Protein AF-A0A6B3I972-F1 (afdb_monomer_lite)

Foldseek 3Di:
DVQVVLLVCLVPPWDKDKAFADDDPWFWDDDPQWIWTDRVDPDIDIGHDDPFWGWADPDRGIIMITGSHPVSRD

Sequence (74 aa):
RTLVANMITGVTTGYVKALEISGVGYRVQAKGSNLEFALGYSHPILIEAPEGITFKVESPTKLSVEGIDKQKVG

Structure (mmCIF, N/CA/C/O backbone):
data_AF-A0A6B3I972-F1
#
_entry.id   AF-A0A6B3I972-F1
#
loop_
_atom_site.group_PDB
_atom_site.id
_atom_site.type_symbol
_atom_site.label_atom_id
_atom_site.label_alt_id
_atom_site.label_comp_id
_atom_si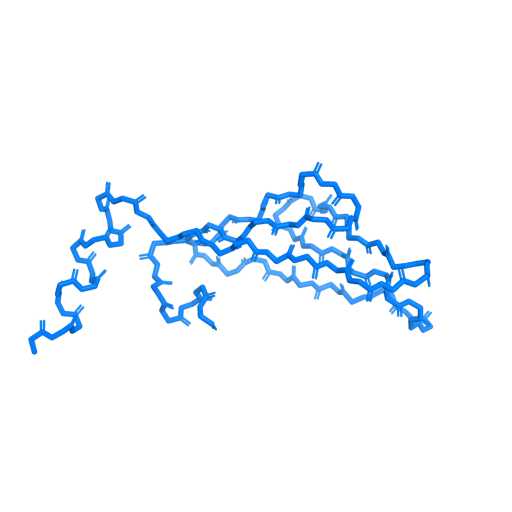te.label_asym_id
_atom_site.label_entity_id
_atom_site.label_seq_id
_atom_site.pdbx_PDB_ins_code
_atom_site.Cartn_x
_atom_site.Cartn_y
_atom_site.Cartn_z
_atom_site.occupancy
_atom_site.B_iso_or_equiv
_atom_site.auth_seq_id
_atom_site.auth_comp_id
_atom_site.auth_asym_id
_atom_site.auth_atom_id
_atom_site.pdbx_PDB_model_num
ATOM 1 N N . ARG A 1 1 ? -19.308 -9.059 16.790 1.00 57.94 1 ARG A N 1
ATOM 2 C CA . ARG A 1 1 ? -18.428 -8.353 17.761 1.00 57.94 1 ARG A CA 1
ATOM 3 C C . ARG A 1 1 ? -17.090 -7.917 17.147 1.00 57.94 1 ARG A C 1
ATOM 5 O O . ARG A 1 1 ? -16.598 -6.861 17.511 1.00 57.94 1 ARG A O 1
ATOM 12 N N . THR A 1 2 ? -16.534 -8.664 16.187 1.00 61.97 2 THR A N 1
ATOM 13 C CA . THR A 1 2 ? -15.221 -8.389 15.566 1.00 61.97 2 THR A CA 1
ATOM 14 C C . THR A 1 2 ? -15.185 -7.141 14.672 1.00 61.97 2 THR A C 1
ATOM 16 O O . THR A 1 2 ? -14.207 -6.409 14.702 1.00 61.97 2 THR A O 1
ATOM 19 N N . LEU A 1 3 ? -16.258 -6.842 13.926 1.00 64.75 3 LEU A N 1
ATOM 20 C CA . LEU A 1 3 ? -16.298 -5.673 13.028 1.00 64.75 3 LEU A CA 1
ATOM 21 C C . LEU A 1 3 ? -16.230 -4.335 13.782 1.00 64.75 3 LEU A C 1
ATOM 23 O O . LEU A 1 3 ? -15.495 -3.444 13.380 1.00 64.75 3 LEU A O 1
ATOM 27 N N . VAL A 1 4 ? -16.933 -4.220 14.914 1.00 66.19 4 VAL A N 1
ATOM 28 C CA . VAL A 1 4 ? -16.929 -2.997 15.738 1.00 66.19 4 VAL A CA 1
ATOM 29 C C . VAL A 1 4 ? -15.557 -2.752 16.363 1.00 66.19 4 VAL A C 1
ATOM 31 O O . VAL A 1 4 ? -15.073 -1.626 16.346 1.00 66.19 4 VAL A O 1
ATOM 34 N N . ALA A 1 5 ? -14.892 -3.807 16.843 1.00 71.31 5 ALA A N 1
ATOM 35 C CA . ALA A 1 5 ? -13.521 -3.700 17.338 1.00 71.31 5 ALA A CA 1
ATOM 36 C C . ALA A 1 5 ? -12.559 -3.232 16.232 1.00 71.31 5 ALA A C 1
ATOM 38 O O . ALA A 1 5 ? -11.762 -2.330 16.463 1.00 71.31 5 ALA A O 1
ATOM 39 N N . ASN A 1 6 ? -12.699 -3.770 15.013 1.00 68.62 6 ASN A N 1
ATOM 40 C CA . ASN A 1 6 ? -11.870 -3.361 13.878 1.00 68.62 6 ASN A CA 1
ATOM 41 C C . ASN A 1 6 ? -12.070 -1.882 13.502 1.00 68.62 6 ASN A C 1
ATOM 43 O O . ASN A 1 6 ? -11.090 -1.229 13.149 1.00 68.62 6 ASN A O 1
ATOM 47 N N . MET A 1 7 ? -13.301 -1.359 13.589 1.00 67.38 7 MET A N 1
ATOM 48 C CA . MET A 1 7 ? -13.584 0.064 13.347 1.00 67.38 7 MET A CA 1
ATOM 49 C C . MET A 1 7 ? -12.921 0.958 14.400 1.00 67.38 7 MET A C 1
ATOM 51 O O . MET A 1 7 ? -12.304 1.955 14.040 1.00 67.38 7 MET A O 1
ATOM 55 N N . ILE A 1 8 ? -12.986 0.581 15.684 1.00 70.88 8 ILE A N 1
ATOM 56 C CA . ILE A 1 8 ? -12.362 1.343 16.780 1.00 70.88 8 ILE A CA 1
ATOM 57 C C . ILE A 1 8 ? -10.837 1.365 16.625 1.00 70.88 8 ILE A C 1
ATOM 59 O O . ILE A 1 8 ? -10.226 2.427 16.721 1.00 70.88 8 ILE A O 1
ATOM 63 N N . THR A 1 9 ? -10.216 0.219 16.334 1.00 71.38 9 THR A N 1
ATOM 64 C CA . THR A 1 9 ? -8.766 0.129 16.090 1.00 71.38 9 THR A CA 1
ATOM 65 C C . THR A 1 9 ? -8.345 0.899 14.835 1.00 71.38 9 THR A C 1
ATOM 67 O O . THR A 1 9 ? -7.301 1.545 14.831 1.00 71.38 9 THR A O 1
ATOM 70 N N . GLY A 1 10 ? -9.179 0.898 13.792 1.00 69.38 10 GLY A N 1
ATOM 71 C CA . GLY A 1 10 ? -8.921 1.623 12.549 1.00 69.38 10 GLY A CA 1
ATOM 72 C C . GLY A 1 10 ? -8.803 3.134 12.734 1.00 69.38 10 GLY A C 1
ATOM 73 O O . GLY A 1 10 ? -7.871 3.738 12.216 1.00 69.38 10 GLY A O 1
ATOM 74 N N . VAL A 1 11 ? -9.690 3.740 13.532 1.00 70.81 11 VAL A N 1
ATOM 75 C CA . VAL A 1 11 ? -9.657 5.191 13.806 1.00 70.81 11 VAL A CA 1
ATOM 76 C C . VAL A 1 11 ? -8.631 5.603 14.866 1.00 70.81 11 VAL A C 1
ATOM 78 O O . VAL A 1 11 ? -8.241 6.765 14.902 1.00 70.81 11 VAL A O 1
ATOM 81 N N . THR A 1 12 ? -8.198 4.685 15.738 1.00 68.94 12 THR A N 1
ATOM 82 C CA . THR A 1 12 ? -7.242 4.995 16.822 1.00 68.94 12 THR A CA 1
ATOM 83 C C . THR A 1 12 ? -5.789 4.709 16.463 1.00 68.94 12 THR A C 1
ATOM 85 O O . THR A 1 12 ? -4.910 5.445 16.898 1.00 68.94 12 THR A O 1
ATOM 88 N N . THR A 1 13 ? -5.516 3.649 15.703 1.00 73.06 13 THR A N 1
ATOM 89 C CA . THR A 1 13 ? -4.146 3.216 15.375 1.00 73.06 13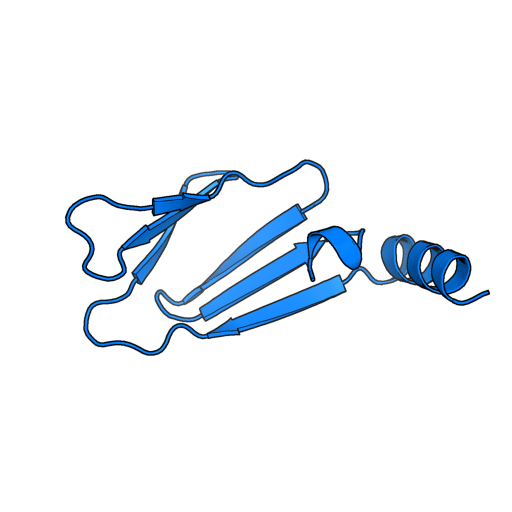 THR A CA 1
ATOM 90 C C . THR A 1 13 ? -3.871 3.240 13.874 1.00 73.06 13 THR A C 1
ATOM 92 O O . THR A 1 13 ? -2.730 3.448 13.474 1.00 73.06 13 THR A O 1
ATOM 95 N N . GLY A 1 14 ? -4.903 3.072 13.042 1.00 71.38 14 GLY A N 1
ATOM 96 C CA . GLY A 1 14 ? -4.739 2.874 11.604 1.00 71.38 14 GLY A CA 1
ATOM 97 C C . GLY A 1 14 ? -4.204 1.477 11.271 1.00 71.38 14 GLY A C 1
ATOM 98 O O . GLY A 1 14 ? -3.552 0.814 12.079 1.00 71.38 14 GLY A O 1
ATOM 99 N N . TYR A 1 15 ? -4.515 0.995 10.072 1.00 78.56 15 TYR A N 1
ATOM 100 C CA . TYR A 1 15 ? -3.989 -0.256 9.539 1.00 78.56 15 TYR A CA 1
ATOM 101 C C . TYR A 1 15 ? -2.858 0.044 8.575 1.00 78.56 15 TYR A C 1
ATOM 103 O O . TYR A 1 15 ? -3.036 0.818 7.641 1.00 78.56 15 TYR A O 1
ATOM 111 N N . VAL A 1 16 ? -1.721 -0.612 8.781 1.00 79.19 16 VAL A N 1
ATOM 112 C CA . VAL A 1 16 ? -0.569 -0.534 7.885 1.00 79.19 16 VAL A CA 1
ATOM 113 C C . VAL A 1 16 ? -0.295 -1.922 7.334 1.00 79.19 16 VAL A C 1
ATOM 115 O O . VAL A 1 16 ? -0.161 -2.886 8.090 1.00 79.19 16 VAL A O 1
ATOM 118 N N . LYS A 1 17 ? -0.203 -2.027 6.011 1.00 80.38 17 LYS A N 1
ATOM 119 C CA . LYS A 1 17 ? 0.201 -3.245 5.315 1.00 80.38 17 LYS A CA 1
ATOM 120 C C . LYS A 1 17 ? 1.432 -2.936 4.483 1.00 80.38 17 LYS A C 1
ATOM 122 O O . LYS A 1 17 ? 1.353 -2.199 3.505 1.00 80.38 17 LYS A O 1
ATOM 127 N N . ALA A 1 18 ? 2.570 -3.487 4.890 1.00 82.56 18 ALA A N 1
ATOM 128 C CA . ALA A 1 18 ? 3.791 -3.426 4.102 1.00 82.56 18 ALA A CA 1
ATOM 129 C C . ALA A 1 18 ? 3.714 -4.465 2.976 1.00 82.56 18 ALA A C 1
ATOM 131 O O . ALA A 1 18 ? 3.442 -5.642 3.223 1.00 82.56 18 ALA A O 1
ATOM 132 N N . LEU A 1 19 ? 3.943 -4.024 1.743 1.00 81.75 19 LEU A N 1
ATOM 133 C CA . LEU A 1 19 ? 4.074 -4.864 0.564 1.00 81.75 19 LEU A CA 1
ATOM 134 C C . LEU A 1 19 ? 5.475 -4.694 -0.021 1.00 81.75 19 LEU A C 1
ATOM 136 O O . LEU A 1 19 ? 5.974 -3.586 -0.226 1.00 81.75 19 LEU A O 1
ATOM 140 N N . GLU A 1 20 ? 6.093 -5.826 -0.326 1.00 82.12 20 GLU A N 1
ATOM 141 C CA . GLU A 1 20 ? 7.366 -5.887 -1.028 1.00 82.12 20 GLU A CA 1
ATOM 142 C C . GLU A 1 20 ? 7.136 -6.455 -2.428 1.00 82.12 20 GLU A C 1
ATOM 144 O O . GLU A 1 20 ? 6.442 -7.455 -2.616 1.00 82.12 20 GLU A O 1
ATOM 149 N N . ILE A 1 21 ? 7.712 -5.789 -3.421 1.00 82.44 21 ILE A N 1
ATOM 150 C CA . ILE A 1 21 ? 7.695 -6.199 -4.815 1.00 82.44 21 ILE A CA 1
ATOM 151 C C . ILE A 1 21 ? 8.997 -6.947 -5.083 1.00 82.44 21 ILE A C 1
ATOM 153 O O . ILE A 1 21 ? 10.080 -6.364 -5.024 1.00 82.44 21 ILE A O 1
ATOM 157 N N . SER A 1 22 ? 8.882 -8.229 -5.421 1.00 79.00 22 SER A N 1
ATOM 158 C CA . SER A 1 22 ? 10.012 -9.060 -5.835 1.00 79.00 22 SER A CA 1
ATOM 159 C C . SER A 1 22 ? 9.919 -9.346 -7.332 1.00 79.00 22 SER A C 1
ATOM 161 O O . SER A 1 22 ? 8.966 -9.969 -7.798 1.00 79.00 22 SER A O 1
ATOM 163 N N . GLY A 1 23 ? 10.890 -8.848 -8.098 1.00 74.31 23 GLY A N 1
ATOM 164 C CA . GLY A 1 23 ? 10.977 -9.052 -9.543 1.00 74.31 23 GLY A CA 1
ATOM 165 C C . GLY A 1 23 ? 12.044 -8.171 -10.191 1.00 74.31 23 GLY A C 1
ATOM 166 O O . GLY A 1 23 ? 12.320 -7.059 -9.740 1.00 74.31 23 GLY A O 1
ATOM 167 N N . VAL A 1 24 ? 12.677 -8.675 -11.251 1.00 77.81 24 VAL A N 1
ATOM 168 C CA . VAL A 1 24 ? 13.744 -7.955 -11.960 1.00 77.81 24 VAL A CA 1
ATOM 169 C C . VAL A 1 24 ? 13.120 -6.873 -12.843 1.00 77.81 24 VAL A C 1
ATOM 171 O O . VAL A 1 24 ? 12.326 -7.171 -13.730 1.00 77.81 24 VAL A O 1
ATOM 174 N N . GLY A 1 25 ? 13.472 -5.608 -12.594 1.00 75.50 25 GLY A N 1
ATOM 175 C CA . GLY A 1 25 ? 12.955 -4.456 -13.345 1.00 75.50 25 GLY A CA 1
ATOM 176 C C . GLY A 1 25 ? 11.598 -3.93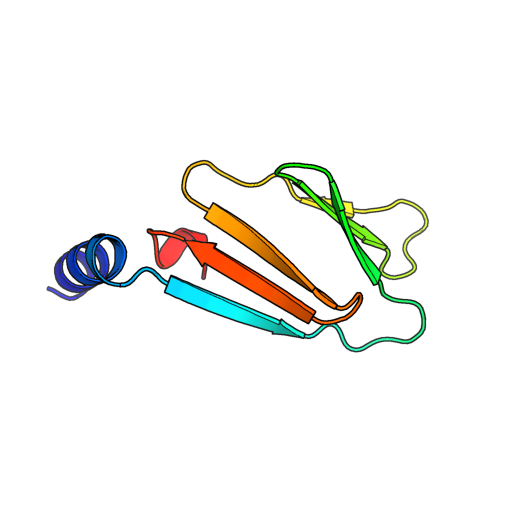0 -12.866 1.00 75.50 25 GLY A C 1
ATOM 177 O O . GLY A 1 25 ? 11.024 -3.060 -13.520 1.00 75.50 25 GLY A O 1
ATOM 178 N N . TYR A 1 26 ? 11.086 -4.430 -11.738 1.00 86.00 26 TYR A N 1
ATOM 179 C CA . TYR A 1 26 ? 9.824 -3.966 -11.172 1.00 86.00 26 TYR A CA 1
ATOM 180 C C . TYR A 1 26 ? 10.040 -2.716 -10.330 1.00 86.00 26 TYR A C 1
ATOM 182 O O . TYR A 1 26 ? 10.931 -2.667 -9.483 1.00 86.00 26 TYR A O 1
ATOM 190 N N . ARG A 1 27 ? 9.212 -1.700 -10.564 1.00 83.25 27 ARG A N 1
ATOM 191 C CA . ARG A 1 27 ? 9.251 -0.454 -9.799 1.00 83.25 27 ARG A CA 1
ATOM 192 C C . ARG A 1 27 ? 7.852 0.064 -9.514 1.00 83.25 27 ARG A C 1
ATOM 194 O O . ARG A 1 27 ? 6.982 0.008 -10.382 1.00 83.25 27 ARG A O 1
ATOM 201 N N . VAL A 1 28 ? 7.671 0.616 -8.324 1.00 84.00 28 VAL A N 1
ATOM 202 C CA . VAL A 1 28 ? 6.503 1.417 -7.959 1.00 84.00 28 VAL A CA 1
ATOM 203 C C . VAL A 1 28 ? 6.903 2.882 -7.821 1.00 84.00 28 VAL A C 1
ATOM 205 O O . VAL A 1 28 ? 7.972 3.201 -7.302 1.00 84.00 28 VAL A O 1
ATOM 208 N N . GLN A 1 29 ? 6.059 3.777 -8.321 1.00 82.44 29 GLN A N 1
ATOM 209 C CA . GLN A 1 29 ? 6.226 5.222 -8.212 1.00 82.44 29 GLN A CA 1
ATOM 210 C C . GLN A 1 29 ? 4.961 5.839 -7.625 1.00 82.44 29 GLN A C 1
ATOM 212 O O . GLN A 1 29 ? 3.853 5.506 -8.038 1.00 82.44 29 GLN A O 1
ATOM 217 N N . ALA A 1 30 ? 5.123 6.752 -6.670 1.00 82.06 30 ALA A N 1
ATOM 218 C CA . ALA A 1 30 ? 4.016 7.561 -6.179 1.00 82.06 30 ALA A CA 1
ATOM 219 C C . ALA A 1 30 ? 3.769 8.722 -7.149 1.00 82.06 30 ALA A C 1
ATOM 221 O O . ALA A 1 30 ? 4.662 9.527 -7.416 1.00 82.06 30 ALA A O 1
ATOM 222 N N . LYS A 1 31 ? 2.553 8.806 -7.683 1.00 79.06 31 LYS A N 1
ATOM 223 C CA . LYS A 1 31 ? 2.092 9.843 -8.605 1.00 79.06 31 LYS A CA 1
ATOM 224 C C . LYS A 1 31 ? 0.999 10.658 -7.917 1.00 79.06 31 LYS A C 1
ATOM 226 O O . LYS A 1 31 ? -0.194 10.460 -8.141 1.00 79.06 31 LYS A O 1
ATOM 231 N N . GLY A 1 32 ? 1.428 11.558 -7.032 1.00 78.31 32 GLY A N 1
ATOM 232 C CA . GLY A 1 32 ? 0.526 12.292 -6.143 1.00 78.31 32 GLY A CA 1
ATOM 233 C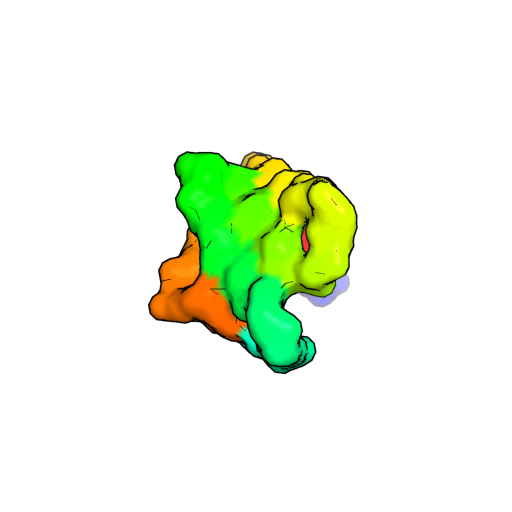 C . GLY A 1 32 ? -0.149 11.335 -5.162 1.00 78.31 32 GLY A C 1
ATOM 234 O O . GLY A 1 32 ? 0.541 10.648 -4.415 1.00 78.31 32 GLY A O 1
ATOM 235 N N . SER A 1 33 ? -1.481 11.269 -5.200 1.00 72.12 33 SER A N 1
ATOM 236 C CA . SER A 1 33 ? -2.264 10.307 -4.412 1.00 72.12 33 SER A CA 1
ATOM 237 C C . SER A 1 33 ? -2.298 8.905 -5.025 1.00 72.12 33 SER A C 1
ATOM 239 O O . SER A 1 33 ? -2.655 7.958 -4.338 1.00 72.12 33 SER A O 1
ATOM 241 N N . ASN A 1 34 ? -1.931 8.751 -6.299 1.00 79.50 34 ASN A N 1
ATOM 242 C CA . ASN A 1 34 ? -2.022 7.480 -7.014 1.00 79.50 34 ASN A CA 1
ATOM 243 C C . ASN A 1 34 ? -0.677 6.742 -6.988 1.00 79.50 34 ASN A C 1
ATOM 245 O O . ASN A 1 34 ? 0.380 7.354 -6.842 1.00 79.50 34 ASN A O 1
ATOM 249 N N . LEU A 1 35 ? -0.695 5.427 -7.181 1.00 81.88 35 LEU A N 1
ATOM 250 C CA . LEU A 1 35 ? 0.501 4.621 -7.403 1.00 81.88 35 LEU A CA 1
ATOM 251 C C . LEU A 1 35 ? 0.591 4.185 -8.859 1.00 81.88 35 LEU A C 1
ATOM 253 O O . LEU A 1 35 ? -0.389 3.757 -9.453 1.00 81.88 35 LEU A O 1
ATOM 257 N N . GLU A 1 36 ? 1.785 4.243 -9.426 1.00 84.81 36 GLU A N 1
ATOM 258 C CA . GLU A 1 36 ? 2.092 3.717 -10.748 1.00 84.81 36 GLU A CA 1
ATOM 259 C C . GLU A 1 36 ? 3.030 2.516 -10.604 1.00 84.81 36 GLU A C 1
ATOM 261 O O . GLU A 1 36 ? 4.143 2.631 -10.087 1.00 84.81 36 GLU A O 1
ATOM 266 N N . PHE A 1 37 ? 2.580 1.354 -11.060 1.00 84.19 37 PHE A N 1
ATOM 267 C CA . PHE A 1 37 ? 3.336 0.112 -11.043 1.00 84.19 37 PHE A CA 1
ATOM 268 C C . PHE A 1 37 ? 3.868 -0.193 -12.440 1.00 84.19 37 PHE A C 1
ATOM 270 O O . PHE A 1 37 ? 3.111 -0.403 -13.389 1.00 84.19 37 PHE A O 1
ATOM 277 N N . ALA A 1 38 ? 5.187 -0.285 -12.556 1.00 83.75 38 ALA A N 1
ATOM 278 C CA . ALA A 1 38 ? 5.861 -0.782 -13.744 1.00 83.75 38 ALA A CA 1
ATOM 279 C C . ALA A 1 38 ? 6.446 -2.163 -13.433 1.00 83.75 38 ALA A C 1
ATOM 281 O O . ALA A 1 38 ? 7.590 -2.282 -13.001 1.00 83.75 38 ALA A O 1
ATOM 282 N N . LEU A 1 39 ? 5.635 -3.204 -13.638 1.00 81.81 39 LEU A N 1
ATOM 283 C CA . LEU A 1 39 ? 5.976 -4.614 -13.384 1.00 81.81 39 LEU A CA 1
ATOM 284 C C . LEU A 1 39 ? 6.386 -5.356 -14.672 1.00 81.81 39 LEU A C 1
ATOM 286 O O . LEU A 1 39 ? 6.085 -6.532 -14.848 1.00 81.81 39 LEU A O 1
ATOM 290 N N . GLY A 1 40 ? 7.003 -4.660 -15.630 1.00 78.50 40 GLY A N 1
ATOM 291 C CA . GLY A 1 40 ? 7.367 -5.248 -16.928 1.00 78.50 40 GLY A CA 1
ATOM 292 C C . GLY A 1 40 ? 6.193 -5.491 -17.890 1.00 78.50 40 GLY A C 1
ATOM 293 O O . GLY A 1 40 ? 6.385 -6.109 -18.933 1.00 78.50 40 GLY A O 1
ATOM 294 N N . TYR A 1 41 ? 4.992 -4.992 -17.576 1.00 76.00 41 TYR A N 1
ATOM 295 C CA . TYR A 1 41 ? 3.884 -4.911 -18.532 1.00 76.00 41 TYR A CA 1
ATOM 296 C C . TYR A 1 41 ? 4.144 -3.820 -19.580 1.00 76.00 41 TYR A C 1
ATOM 298 O O . TYR A 1 41 ? 4.841 -2.842 -19.312 1.00 76.00 41 TYR A O 1
ATOM 306 N N . SER A 1 42 ? 3.542 -3.953 -20.766 1.00 79.19 42 SER A N 1
ATOM 307 C CA . SER A 1 42 ? 3.678 -2.975 -21.859 1.00 79.19 42 SER A CA 1
ATOM 308 C C . SER A 1 42 ? 3.172 -1.572 -21.502 1.00 79.19 42 SER A C 1
ATOM 310 O O . SER A 1 42 ? 3.617 -0.599 -22.102 1.00 79.19 42 SER A O 1
ATOM 312 N N . HIS A 1 43 ? 2.268 -1.461 -20.524 1.00 77.38 43 HIS A N 1
ATOM 313 C CA . HIS A 1 43 ? 1.761 -0.194 -20.004 1.00 77.38 43 HIS A CA 1
ATOM 314 C C . HIS A 1 43 ? 1.832 -0.191 -18.470 1.00 77.38 43 HIS A C 1
ATOM 316 O O . HIS A 1 43 ? 1.613 -1.239 -17.853 1.00 77.38 43 HIS A O 1
ATOM 322 N N . PRO A 1 44 ? 2.134 0.960 -17.845 1.00 81.62 44 PRO A N 1
ATOM 323 C CA . PRO A 1 44 ? 2.130 1.083 -16.394 1.00 81.62 44 PRO A CA 1
ATOM 324 C C . PRO A 1 44 ? 0.713 0.911 -15.832 1.00 81.62 44 PRO A C 1
ATOM 326 O O . PRO A 1 44 ? -0.261 1.385 -16.415 1.00 81.62 44 PRO A O 1
ATOM 329 N N . ILE A 1 45 ? 0.606 0.247 -14.681 1.00 83.31 45 ILE A N 1
ATOM 330 C CA . ILE A 1 45 ? -0.663 0.051 -13.976 1.00 83.31 45 ILE A CA 1
ATOM 331 C C . ILE A 1 45 ? -0.821 1.188 -12.972 1.00 83.31 45 ILE A C 1
ATOM 333 O O . ILE A 1 45 ? -0.037 1.291 -12.029 1.00 83.31 45 ILE A O 1
ATOM 337 N N . LEU A 1 46 ? -1.827 2.036 -13.171 1.00 83.44 46 LEU A N 1
ATOM 338 C CA . LEU A 1 46 ? -2.174 3.082 -12.217 1.00 83.44 46 LEU A CA 1
ATOM 339 C C . LEU A 1 46 ? -3.179 2.528 -11.198 1.00 83.44 46 LEU A C 1
ATOM 341 O O . LEU A 1 46 ? -4.237 2.034 -11.576 1.00 83.44 46 LEU A O 1
ATOM 345 N N . ILE A 1 47 ? -2.846 2.613 -9.916 1.00 81.62 47 ILE A N 1
ATOM 346 C CA . ILE A 1 47 ? -3.743 2.339 -8.797 1.00 81.62 47 ILE A CA 1
ATOM 347 C C . ILE A 1 47 ? -4.119 3.685 -8.191 1.00 81.62 47 ILE A C 1
ATOM 349 O O . ILE A 1 47 ? -3.265 4.407 -7.674 1.00 81.62 47 ILE A O 1
ATOM 353 N N . GLU A 1 48 ? -5.396 4.033 -8.271 1.00 79.69 48 GLU A N 1
ATOM 354 C CA . GLU A 1 48 ? -5.917 5.232 -7.624 1.00 79.69 48 GLU A CA 1
ATOM 355 C C . GLU A 1 48 ? -6.144 4.967 -6.142 1.00 79.69 48 GLU A C 1
ATOM 357 O O . GLU A 1 48 ? -6.642 3.902 -5.767 1.00 79.69 48 GLU A O 1
ATOM 362 N N . ALA A 1 49 ? -5.774 5.925 -5.292 1.00 72.69 49 ALA A N 1
ATOM 363 C CA . ALA A 1 49 ? -6.017 5.769 -3.870 1.00 72.69 49 ALA A CA 1
ATOM 364 C C . ALA A 1 49 ? -7.481 6.047 -3.529 1.00 72.69 49 ALA A C 1
ATOM 366 O O . ALA A 1 49 ? -7.946 7.172 -3.733 1.00 72.69 49 ALA A O 1
ATOM 367 N N . PRO A 1 50 ? -8.221 5.061 -2.990 1.00 71.31 50 PRO A N 1
ATOM 368 C CA . PRO A 1 50 ? -9.568 5.312 -2.513 1.00 71.31 50 PRO A CA 1
ATOM 369 C C . PRO A 1 50 ? -9.529 6.216 -1.274 1.00 71.31 50 PRO A C 1
ATOM 371 O O . PRO A 1 50 ? -8.587 6.171 -0.480 1.00 71.31 50 PRO A O 1
ATOM 374 N N . GLU A 1 51 ? -10.587 7.005 -1.075 1.00 69.56 51 GLU A N 1
ATOM 375 C CA . GLU A 1 51 ? -10.714 7.891 0.088 1.00 69.56 51 GLU A CA 1
ATOM 376 C C . GLU A 1 51 ? -10.477 7.139 1.411 1.00 69.56 51 GLU A C 1
ATOM 378 O O . GLU A 1 51 ? -11.129 6.125 1.708 1.00 69.56 51 GLU A O 1
ATOM 383 N N . GLY A 1 52 ? -9.540 7.665 2.207 1.00 70.31 52 GLY A N 1
ATOM 384 C CA . GLY A 1 52 ? -9.138 7.110 3.501 1.00 70.31 52 GLY A CA 1
ATOM 385 C C . GLY A 1 52 ? -7.991 6.092 3.456 1.00 70.31 52 GLY A C 1
ATOM 386 O O . GLY A 1 52 ? -7.719 5.476 4.490 1.00 70.31 52 GLY A O 1
ATOM 387 N N . ILE A 1 53 ? -7.335 5.909 2.300 1.00 75.25 53 ILE A N 1
ATOM 388 C CA . ILE A 1 53 ? -6.081 5.154 2.157 1.00 75.25 53 ILE A CA 1
ATOM 389 C C . ILE A 1 53 ? -4.951 6.068 1.683 1.00 75.25 53 ILE A C 1
ATOM 391 O O . ILE A 1 53 ? -5.089 6.813 0.716 1.00 75.25 53 ILE A O 1
ATOM 395 N N . THR A 1 54 ? -3.806 5.947 2.344 1.00 77.44 54 THR A N 1
ATOM 396 C CA . THR A 1 54 ? -2.543 6.590 2.004 1.00 77.44 54 THR A CA 1
ATOM 397 C C . THR A 1 54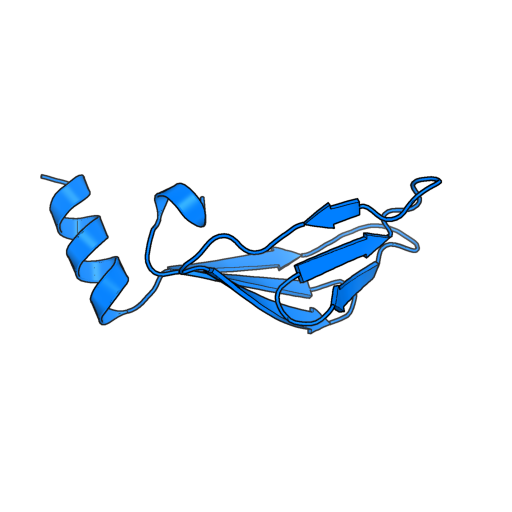 ? -1.547 5.528 1.563 1.00 77.44 54 THR A C 1
ATOM 399 O O . THR A 1 54 ? -1.317 4.542 2.261 1.00 77.44 54 THR A O 1
ATOM 402 N N . PHE A 1 55 ? -0.913 5.740 0.415 1.00 80.38 55 PHE A N 1
ATOM 403 C CA . PHE A 1 55 ? 0.183 4.894 -0.042 1.00 80.38 55 PHE A CA 1
ATOM 404 C C . PHE A 1 55 ? 1.517 5.577 0.222 1.00 80.38 55 PHE A C 1
ATOM 406 O O . PHE A 1 55 ? 1.749 6.704 -0.211 1.00 80.38 55 PHE A O 1
ATOM 413 N N . LYS A 1 56 ? 2.418 4.869 0.895 1.00 81.12 56 LYS A N 1
ATOM 414 C CA . LYS A 1 56 ? 3.768 5.332 1.185 1.00 81.12 56 LYS A CA 1
ATOM 415 C C . LYS A 1 56 ? 4.772 4.460 0.451 1.00 81.12 56 LYS A C 1
ATOM 417 O O . LYS A 1 56 ? 4.936 3.287 0.763 1.00 81.12 56 LYS A O 1
ATOM 422 N N . VAL A 1 57 ? 5.449 5.030 -0.538 1.00 83.06 57 VAL A N 1
ATOM 423 C CA . VAL A 1 57 ? 6.526 4.339 -1.255 1.00 83.06 57 VAL A CA 1
ATOM 424 C C . VAL A 1 57 ? 7.835 4.615 -0.526 1.00 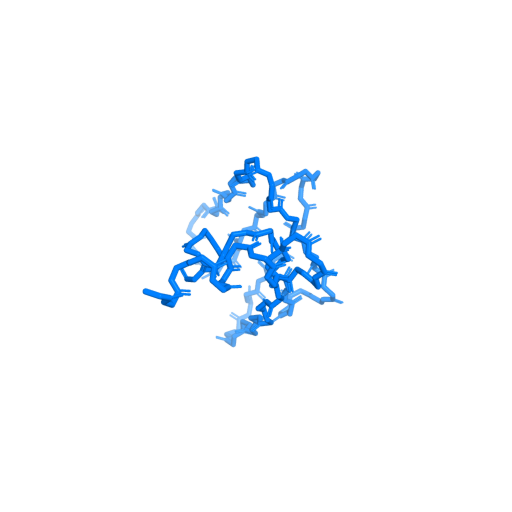83.06 57 VAL A C 1
ATOM 426 O O . VAL A 1 57 ? 8.338 5.734 -0.557 1.00 83.06 57 VAL A O 1
ATOM 429 N N . GLU A 1 58 ? 8.374 3.608 0.158 1.00 81.38 58 GLU A N 1
ATOM 430 C CA . GLU A 1 58 ? 9.650 3.717 0.882 1.00 81.38 58 GLU A CA 1
ATOM 431 C C . GLU A 1 58 ? 10.838 3.377 -0.019 1.00 81.38 58 GLU A C 1
ATOM 433 O O . GLU A 1 58 ? 11.951 3.861 0.173 1.00 81.38 58 GLU A O 1
ATOM 438 N N . SER A 1 59 ? 10.623 2.529 -1.021 1.00 81.44 59 SER A N 1
ATOM 439 C CA . SER A 1 59 ? 11.619 2.189 -2.033 1.00 81.44 59 SER A CA 1
ATOM 440 C C . SER A 1 59 ? 10.922 1.773 -3.329 1.00 81.44 59 SER A C 1
ATOM 442 O O . SER A 1 59 ? 9.754 1.393 -3.296 1.00 81.44 59 SER A O 1
ATOM 444 N N . PRO A 1 60 ? 11.623 1.742 -4.476 1.00 80.50 60 PRO A N 1
ATOM 445 C CA . PRO A 1 60 ? 11.046 1.276 -5.741 1.00 80.50 60 PRO A CA 1
ATOM 446 C C . PRO A 1 60 ? 10.466 -0.145 -5.669 1.00 80.50 60 PRO A C 1
ATOM 448 O O . PRO A 1 60 ? 9.647 -0.516 -6.503 1.00 80.50 60 PRO A O 1
ATOM 451 N N . THR A 1 61 ? 10.882 -0.929 -4.675 1.00 82.31 61 THR A N 1
ATOM 452 C CA . THR A 1 61 ? 10.435 -2.299 -4.408 1.00 82.31 61 THR A CA 1
ATOM 453 C C . THR A 1 61 ? 9.659 -2.447 -3.097 1.00 82.31 61 THR A C 1
ATOM 455 O O . THR A 1 61 ? 9.214 -3.546 -2.792 1.00 82.31 61 THR A O 1
ATOM 458 N N . LYS A 1 62 ? 9.482 -1.383 -2.304 1.00 83.12 62 LYS A N 1
ATOM 459 C CA . LYS A 1 62 ? 8.786 -1.437 -1.008 1.00 83.12 62 LYS A CA 1
ATOM 460 C C . LYS A 1 62 ? 7.759 -0.327 -0.904 1.00 83.12 62 LYS A C 1
ATOM 462 O O . LYS A 1 62 ? 8.101 0.853 -0.990 1.00 83.12 62 LYS A O 1
ATOM 467 N N . LEU A 1 63 ? 6.514 -0.713 -0.665 1.00 85.25 63 LEU A N 1
ATOM 468 C CA . LEU A 1 63 ? 5.425 0.217 -0.418 1.00 85.25 63 LEU A CA 1
ATOM 469 C C . LEU A 1 63 ? 4.634 -0.210 0.815 1.00 85.25 63 LEU A C 1
ATOM 471 O O . LEU A 1 63 ? 4.473 -1.392 1.093 1.00 85.25 63 LEU A O 1
ATOM 475 N N . SER A 1 64 ? 4.104 0.766 1.525 1.00 83.44 64 SER A N 1
ATOM 476 C CA . SER A 1 64 ? 3.247 0.578 2.683 1.00 83.44 64 SER A CA 1
ATOM 477 C C . SER A 1 64 ? 1.884 1.190 2.372 1.00 83.44 64 SER A C 1
ATOM 479 O O . SER A 1 64 ? 1.793 2.324 1.905 1.00 83.44 64 SER A O 1
ATOM 481 N N . VAL A 1 65 ? 0.825 0.410 2.569 1.00 83.06 65 VAL A N 1
ATOM 482 C CA . VAL A 1 65 ? -0.569 0.839 2.425 1.00 83.06 65 VAL A CA 1
ATOM 483 C C . VAL A 1 65 ? -1.093 1.133 3.815 1.00 83.06 65 VAL A C 1
ATOM 485 O O . VAL A 1 65 ? -1.189 0.231 4.645 1.00 83.06 65 VAL A O 1
ATOM 488 N N . GLU A 1 66 ? -1.405 2.392 4.074 1.00 80.69 66 GLU A N 1
ATOM 489 C CA . GLU A 1 66 ? -1.912 2.872 5.351 1.00 80.69 66 GLU A CA 1
ATOM 490 C C . GLU A 1 66 ? -3.380 3.258 5.172 1.00 80.69 66 GLU A C 1
ATOM 492 O O . GLU A 1 66 ? -3.733 3.939 4.216 1.00 80.69 66 GLU A O 1
ATOM 497 N N . GLY A 1 67 ? -4.269 2.831 6.059 1.00 77.06 67 GLY A N 1
ATOM 498 C CA . GLY A 1 67 ? -5.681 3.165 5.929 1.00 77.06 67 GLY A CA 1
ATOM 499 C C . GLY A 1 67 ? -6.474 2.944 7.201 1.00 77.06 67 GLY A C 1
ATOM 500 O O . GLY A 1 67 ? -6.086 2.196 8.095 1.00 77.06 67 GLY A O 1
ATOM 501 N N . ILE A 1 68 ? -7.616 3.613 7.279 1.00 70.25 68 ILE A N 1
ATOM 502 C CA . ILE A 1 68 ? -8.501 3.570 8.452 1.00 70.25 68 ILE A CA 1
ATOM 503 C C . ILE A 1 68 ? -9.333 2.274 8.447 1.00 70.25 68 ILE A C 1
ATOM 505 O O . ILE A 1 68 ? -9.736 1.770 9.494 1.00 70.25 68 ILE A O 1
ATOM 509 N N . ASP A 1 69 ? -9.563 1.693 7.266 1.00 69.56 69 ASP A N 1
ATOM 510 C CA . ASP A 1 69 ? -10.433 0.535 7.078 1.00 69.56 69 ASP A CA 1
ATOM 511 C C . ASP A 1 69 ? -9.642 -0.734 6.723 1.00 69.56 69 ASP A C 1
ATOM 513 O O . ASP A 1 69 ? -8.995 -0.822 5.677 1.00 69.56 69 ASP A O 1
ATOM 517 N N . LYS A 1 70 ? -9.751 -1.756 7.578 1.00 65.94 70 LYS A N 1
ATOM 518 C CA . LYS A 1 70 ? -9.102 -3.060 7.386 1.00 65.94 70 LYS A CA 1
ATOM 519 C C . LYS A 1 70 ? -9.565 -3.792 6.122 1.00 65.94 70 LYS A C 1
ATOM 521 O O . LYS A 1 70 ? -8.779 -4.548 5.565 1.00 65.94 70 LYS A O 1
ATOM 526 N N . GLN A 1 71 ? -10.817 -3.623 5.690 1.00 65.56 71 GLN A N 1
ATOM 527 C CA . GLN A 1 71 ? -11.316 -4.234 4.453 1.00 65.56 71 GLN A CA 1
ATOM 528 C C . GLN A 1 71 ? -10.764 -3.539 3.215 1.00 65.56 71 GLN A C 1
ATOM 530 O O . GLN A 1 71 ? -10.518 -4.209 2.222 1.00 65.56 71 GLN A O 1
ATOM 535 N N . LYS A 1 72 ? -10.554 -2.220 3.267 1.00 62.88 72 LYS A N 1
ATOM 536 C CA . LYS A 1 72 ? -9.979 -1.490 2.130 1.00 62.88 72 LYS A CA 1
ATOM 537 C C . LYS A 1 72 ? -8.459 -1.680 2.018 1.00 62.88 72 LYS A C 1
ATOM 539 O O . LYS A 1 72 ? -7.928 -1.637 0.918 1.00 62.88 72 LYS A O 1
ATOM 544 N N . VAL A 1 73 ? -7.766 -1.879 3.144 1.00 62.75 73 VAL A N 1
ATOM 545 C CA . VAL A 1 73 ? -6.317 -2.180 3.197 1.00 62.75 73 VAL A CA 1
ATOM 546 C C . VAL A 1 73 ? -6.014 -3.665 2.895 1.00 62.75 73 VAL A C 1
ATOM 548 O O . VAL A 1 73 ? -4.877 -4.020 2.574 1.00 62.75 73 VAL A O 1
ATOM 551 N N . GLY A 1 74 ? -7.017 -4.537 3.050 1.00 55.53 74 GLY A N 1
ATOM 552 C CA . GLY A 1 74 ? -6.926 -6.003 3.040 1.00 55.53 74 GLY A CA 1
ATOM 553 C C . GLY A 1 74 ? -6.701 -6.629 1.679 1.00 55.53 74 GLY A C 1
ATOM 554 O O . GLY A 1 74 ? -7.478 -6.335 0.753 1.00 55.53 74 GLY A O 1
#

pLDDT: mean 76.26, std 7.12, range [55.53, 86.0]

Radius of gyration: 13.95 Å; chains: 1; bounding box: 32×21×40 Å

Secondary structure (DSSP, 8-state):
-HHHHHHHHHHHT-EEEEEE--STT-EEEEETTEEEEESS-SS-EEEPPPTTEEEEEEETTEEEEEES-HHHH-

=== Feature glossary ===
Each block in this record encodes a different view of the same protein. In brief:

Predicted aligned error. PAE(i, j) answers: if I align the predicted and true structures on residue i, how far off (in Å) do I expect residue j to be? A block-diagonal PAE matrix with low values on the blocks and high values off-diagonal is the signature of a multi-domain protein with confidently predicted domains but uncertain inter-domain orientation.

Contact-map, Ramachandran, and PAE plots. Plot images: a contact map (which residues are close in 3D, as an N×N binary image), a Ramachandran scatter (backbone torsion angles, revealing secondary-structure composition at a glance), and — for AlphaFold structures — a PAE heatmap (pairwise prediction confidence).

Backbone torsions (φ/ψ). φ (phi) and ψ (psi) are the two rotatable backbone dihedrals per residue: φ is the C(i-1)–N–Cα–C torsion, ψ is the N–Cα–C–N(i+1) torsion, both in degrees on (−180°, 180°]. α-helical residues cluster near (−60°, −45°); β-strand residues near (−120°, +130°). A Ramachandran plot is simply a scatter of (φ, ψ) for every residue.

Foldseek 3Di. A 3Di character summarizes, for each residue, the relative orientation of the Cα frame of its nearest spatial neighbor. Because it encodes fold topology rather than chemistry, 3Di alignments detect remote structural similarity that sequence alignment misses.

Radius of gyration, Cα contacts, bounding box. Three whole-structure scalars: the radius of gyration (RMS distance of Cα from centroid, in Å), the count of Cα–Cα contacts (pairs closer than 8 Å and separated by more than four residues in sequence — i.e. tertiary, not local, contacts), and the bounding-box dimensions. Together they distinguish compact globular folds from extended fibres or disordered chains.

Sequence. Sequence gives the chain of amino acids in standard one-letter code (A=alanine, C=cysteine, …, Y=tyrosine), read N→C. It is the only feature that is directly encoded by the gene; all structural features are derived from the folded form of this sequence.

mmCIF coordinates. Atomic coordinates in PDBx/mmCIF format — the same representation the Protein Data Bank distributes. Each line of the _atom_site loop places one backbone atom in Cartesian space (units: ångströms, origin: arbitrary).

Secondary structure (3-state, P-SEA). Three-state secondary structure (P-SEA) collapses the eight DSSP classes into helix (a), strand (b), and coil (c). P-SEA assigns these from Cα geometry alone — distances and angles — without requiring backbone oxygens, so it works on any Cα trace.

InterPro / GO / CATH / organism. Functional annotations link the protein to curated databases. InterPro entries identify conserved domains and families by matching the sequence against member-database signatures (Pfam, PROSITE, CDD, …). Gene Ontology (GO) terms describe molecular function, biological process, and cellular component in a controlled vocabulary. CATH places the structure in a hierarchical fold classification (Class/Architecture/Topology/Homologous-superfamily). The organism is the source species.

B-factor. B-factor (Debye–Waller factor) reflects atomic displacement in the crystal lattice. It is an experimental observable (units Å²), not a prediction; low values mean the atom is pinned down, high values mean it moves or is heterogeneous across the crystal.

Rendered structure images. Structure images are PyMOL renders from six orthogonal camera directions. Cartoon representation draws helices as coils and strands as arrows; sticks shows the backbone as bonds; surface shows the solvent-excluded envelope. Rainbow coloring maps sequence position to hue (blue→red, N→C); chain coloring assigns a distinct color per polypeptide.

Solvent-accessible surface area. Solvent-accessible surface area (SASA) is the area in Å² traced out by the centre of a 1.4 Å probe sphere (a water molecule) rolled over the protein's van der Waals surface (Shrake–Rupley / Lee–Richards construction). Buried residues have near-zero SASA; fully exposed residues can exceed 200 Å². The total SASA scales roughly with the number of surface residues.

Secondary structure (8-state, DSSP). The SS8 string is DSSP's per-residue secondary-structure call. α-helix (H) means an i→i+4 H-bond ladder; β-strand (E) means the residue participates in a β-sheet; 3₁₀ (G) and π (I) are tighter and wider helices; T/S are turns/bends; '-' is loop.

pLDDT. For AlphaFold models, the B-factor field carries pLDDT — the model's own estimate of local accuracy on a 0–100 scale. Regions with pLDDT<50 should be treated as essentially unmodeled; they often correspond to intrinsically disordered segments.

Nearest PDB structures. Nearest PDB neighbors are the top structural matches found by Foldseek when searching this structure against the entire Protein Data Bank. Each hit reports a TM-score (0 to 1; >0.5 almost always implies the same fold) and an E-value. These are *structural* homologs — they may share no detectable sequence similarity.